Protein AF-A0A1G9EV35-F1 (afdb_monomer)

Mean predicted aligned error: 7.89 Å

Sequence (125 aa):
MIITDQQGRAIAYLLHEIRPDWPVASLVSLIDKHRDVPSLGALTIAAATKAMERTCQTPAPIFHPGPHWPEAARAQLPRPEPCEDHIGQDAHNCRSCWADVKAGIRPQTHIGKHHEAVSEDAASR

Structure (mmCIF, N/CA/C/O backbone):
data_AF-A0A1G9EV35-F1
#
_entry.id   AF-A0A1G9EV35-F1
#
loop_
_atom_site.group_PDB
_atom_site.id
_atom_site.type_symbol
_atom_site.label_atom_id
_atom_site.label_alt_id
_atom_site.label_comp_id
_atom_site.label_asym_id
_atom_site.label_entity_id
_atom_site.label_seq_id
_atom_site.pdbx_PDB_ins_code
_atom_site.Cartn_x
_atom_site.Cartn_y
_atom_site.Cartn_z
_atom_site.occupancy
_atom_site.B_iso_or_equiv
_atom_site.auth_seq_id
_atom_site.auth_comp_id
_atom_site.auth_asym_id
_atom_site.auth_atom_id
_atom_site.pdbx_PDB_model_num
ATOM 1 N N . MET A 1 1 ? 0.562 -7.288 13.906 1.00 89.62 1 MET A N 1
ATOM 2 C CA . MET A 1 1 ? -0.776 -7.365 14.550 1.00 89.62 1 MET A CA 1
ATOM 3 C C . MET A 1 1 ? -1.814 -7.466 13.456 1.00 89.62 1 MET A C 1
ATOM 5 O O . MET A 1 1 ? -1.639 -6.824 12.430 1.00 89.62 1 MET A O 1
ATOM 9 N N . ILE A 1 2 ? -2.894 -8.213 13.675 1.00 93.81 2 ILE A N 1
ATOM 10 C CA . ILE A 1 2 ? -3.955 -8.346 12.672 1.00 93.81 2 ILE A CA 1
ATOM 11 C C . ILE A 1 2 ? -5.022 -7.277 12.917 1.00 93.81 2 ILE A C 1
ATOM 13 O O . ILE A 1 2 ? -5.620 -7.242 13.993 1.00 93.81 2 ILE A O 1
ATOM 17 N N . ILE A 1 3 ? -5.248 -6.396 11.942 1.00 95.69 3 ILE A N 1
ATOM 18 C CA . ILE A 1 3 ? -6.359 -5.432 11.994 1.00 95.69 3 ILE A CA 1
ATOM 19 C C . ILE A 1 3 ? -7.694 -6.099 11.643 1.00 95.69 3 ILE A C 1
ATOM 21 O O . ILE A 1 3 ? -7.747 -7.071 10.887 1.00 95.69 3 ILE A O 1
ATOM 25 N N . THR A 1 4 ? -8.787 -5.567 12.188 1.00 97.75 4 THR A N 1
ATOM 26 C CA . THR A 1 4 ? -10.138 -6.085 11.936 1.00 97.75 4 THR A CA 1
ATOM 27 C C . THR A 1 4 ? -10.692 -5.609 10.593 1.00 97.75 4 THR A C 1
ATOM 29 O O . THR A 1 4 ? -10.287 -4.571 10.067 1.00 97.75 4 THR A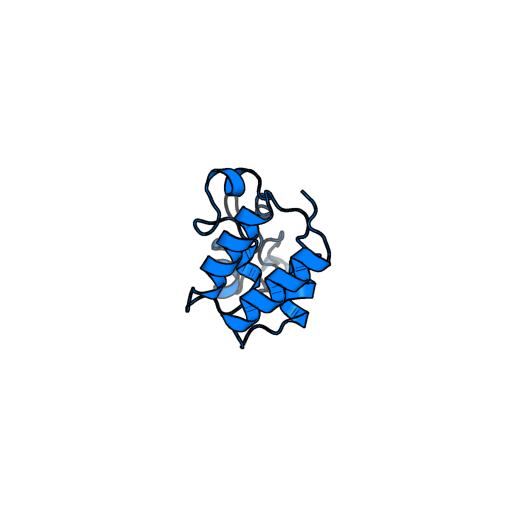 O 1
ATOM 32 N N . ASP A 1 5 ? -11.696 -6.312 10.067 1.00 97.12 5 ASP A N 1
ATOM 33 C CA . ASP A 1 5 ? -12.387 -5.919 8.830 1.00 97.12 5 ASP A CA 1
ATOM 34 C C . ASP A 1 5 ? -12.996 -4.512 8.928 1.00 97.12 5 ASP A C 1
ATOM 36 O O . ASP A 1 5 ? -12.968 -3.739 7.969 1.00 97.12 5 ASP A O 1
ATOM 40 N N . GLN A 1 6 ? -13.524 -4.152 10.103 1.00 97.75 6 GLN A N 1
ATOM 41 C CA . GLN A 1 6 ? -14.069 -2.819 10.354 1.00 97.75 6 GLN A CA 1
ATOM 42 C C . GLN A 1 6 ? -12.975 -1.748 10.288 1.00 97.75 6 GLN A C 1
ATOM 44 O O . GLN A 1 6 ? -13.182 -0.707 9.665 1.00 97.75 6 GLN A O 1
ATOM 49 N N . GLN A 1 7 ? -11.808 -2.006 10.887 1.00 98.00 7 GLN A N 1
ATOM 50 C CA . GLN A 1 7 ? -10.660 -1.098 10.826 1.00 98.00 7 GLN A CA 1
ATOM 51 C C . GLN A 1 7 ? -10.154 -0.941 9.388 1.00 98.00 7 GLN A C 1
ATOM 53 O O . GLN A 1 7 ? -9.940 0.183 8.935 1.00 98.00 7 GLN A O 1
ATOM 58 N N . GLY A 1 8 ? -10.032 -2.045 8.645 1.00 97.44 8 GLY A N 1
ATOM 59 C CA . GLY A 1 8 ? -9.608 -2.014 7.246 1.00 97.44 8 GLY A CA 1
ATOM 60 C C . GLY A 1 8 ? -10.570 -1.230 6.351 1.00 97.44 8 GLY A C 1
ATOM 61 O O . GLY A 1 8 ? -10.138 -0.389 5.565 1.00 97.44 8 GLY A O 1
ATOM 62 N N . ARG A 1 9 ? -11.885 -1.424 6.521 1.00 98.19 9 ARG A N 1
ATOM 63 C CA . ARG A 1 9 ? -12.910 -0.642 5.808 1.00 98.19 9 ARG A CA 1
ATOM 64 C C . ARG A 1 9 ? -12.861 0.838 6.171 1.00 98.19 9 ARG A C 1
ATOM 66 O O . ARG A 1 9 ? -12.929 1.667 5.271 1.00 98.19 9 ARG A O 1
ATOM 73 N N . ALA A 1 10 ? -12.718 1.175 7.453 1.00 98.31 10 ALA A N 1
ATOM 74 C CA . ALA A 1 10 ? -12.627 2.567 7.893 1.00 98.31 10 ALA A CA 1
ATOM 75 C C . ALA A 1 10 ? -11.435 3.292 7.246 1.00 98.31 10 ALA A C 1
ATOM 77 O O . ALA A 1 10 ? -11.593 4.403 6.742 1.00 98.31 10 ALA A O 1
ATOM 78 N N . ILE A 1 11 ? -10.272 2.636 7.184 1.00 98.06 11 ILE A N 1
ATOM 79 C CA . ILE A 1 11 ? -9.099 3.165 6.479 1.00 98.06 11 ILE A CA 1
ATOM 80 C C . ILE A 1 11 ? -9.388 3.303 4.981 1.00 98.06 11 ILE A C 1
ATOM 82 O O . ILE A 1 11 ? -9.106 4.351 4.412 1.00 98.06 11 ILE A O 1
ATOM 86 N N . ALA A 1 12 ? -9.980 2.295 4.337 1.00 98.31 12 ALA A N 1
ATOM 87 C CA . ALA A 1 12 ? -10.294 2.355 2.909 1.00 98.31 12 ALA A CA 1
ATOM 88 C C . ALA A 1 12 ? -11.191 3.551 2.547 1.00 98.31 12 ALA A C 1
ATOM 90 O O . ALA A 1 12 ? -10.908 4.248 1.576 1.00 98.31 12 ALA A O 1
ATOM 91 N N . TYR A 1 13 ? -12.234 3.820 3.338 1.00 98.50 13 TYR A N 1
ATOM 92 C CA . TYR A 1 13 ? -13.091 4.989 3.127 1.00 98.50 13 TYR A CA 1
ATOM 93 C C . TYR A 1 13 ? -12.330 6.299 3.332 1.00 98.50 13 TYR A C 1
ATOM 95 O O . TYR A 1 13 ? -12.406 7.177 2.480 1.00 98.50 13 TYR A O 1
ATOM 103 N N . LEU A 1 14 ? -11.533 6.412 4.400 1.00 98.19 14 LEU A N 1
ATOM 104 C CA . LEU A 1 14 ? -10.715 7.603 4.641 1.00 98.19 14 LEU A CA 1
ATOM 105 C C . LEU A 1 14 ? -9.758 7.890 3.473 1.00 98.19 14 LEU A C 1
ATOM 107 O O . LEU A 1 14 ? -9.618 9.031 3.048 1.00 98.19 14 LEU A O 1
ATOM 111 N N . LEU A 1 15 ? -9.096 6.858 2.948 1.00 98.19 15 LEU A N 1
ATOM 112 C CA . LEU A 1 15 ? -8.165 7.008 1.831 1.00 98.19 15 LEU A CA 1
ATOM 113 C C . LEU A 1 15 ? -8.878 7.383 0.532 1.00 98.19 15 LEU A C 1
ATOM 115 O O . LEU A 1 15 ? -8.316 8.149 -0.243 1.00 98.19 15 LEU A O 1
ATOM 119 N N . HIS A 1 16 ? -10.094 6.882 0.306 1.00 98.12 16 HIS A N 1
ATOM 120 C CA . HIS A 1 16 ? -10.904 7.260 -0.851 1.00 98.12 16 HIS A CA 1
ATOM 121 C C . HIS A 1 16 ? -11.289 8.744 -0.828 1.00 98.12 16 HIS A C 1
ATOM 123 O O . HIS A 1 16 ? -11.242 9.395 -1.865 1.00 98.12 16 HIS A O 1
ATOM 129 N N . GLU A 1 17 ? -11.569 9.314 0.347 1.00 98.19 17 GLU A N 1
ATOM 130 C CA . GLU A 1 17 ? -11.812 10.760 0.469 1.00 98.19 17 GLU A CA 1
ATOM 131 C C . GLU A 1 17 ? -10.573 11.592 0.093 1.00 98.19 17 GLU A C 1
ATOM 133 O O . GLU A 1 17 ? -10.691 12.673 -0.480 1.00 98.19 17 GLU A O 1
ATOM 138 N N . ILE A 1 18 ? -9.366 11.082 0.367 1.00 97.44 18 ILE A N 1
ATOM 139 C CA . ILE A 1 18 ? -8.106 11.729 -0.041 1.00 97.44 18 ILE A CA 1
ATOM 140 C C . ILE A 1 18 ? -7.826 11.487 -1.536 1.00 97.44 18 ILE A C 1
ATOM 142 O O . ILE A 1 18 ? -7.287 12.358 -2.222 1.00 97.44 18 ILE A O 1
ATOM 146 N N . ARG A 1 19 ? -8.175 10.299 -2.043 1.00 96.81 19 ARG A N 1
ATOM 147 C CA . ARG A 1 19 ? -7.935 9.825 -3.413 1.00 96.81 19 ARG A CA 1
ATOM 148 C C . ARG A 1 19 ? -9.191 9.192 -4.009 1.00 96.81 19 ARG A C 1
ATOM 150 O O . ARG A 1 19 ? -9.310 7.963 -4.026 1.00 96.81 19 ARG A O 1
ATOM 157 N N . PRO A 1 20 ? -10.107 10.010 -4.558 1.00 96.31 20 PRO A N 1
ATOM 158 C CA . PRO A 1 20 ? -11.343 9.504 -5.154 1.00 96.31 20 PRO A CA 1
ATOM 159 C C . PRO A 1 20 ? -11.108 8.571 -6.351 1.00 96.31 20 PRO A C 1
ATOM 161 O O . PRO A 1 20 ? -11.957 7.750 -6.688 1.00 96.31 20 PRO A O 1
ATOM 164 N N . ASP A 1 21 ? -9.936 8.657 -6.984 1.00 96.44 21 ASP A N 1
ATOM 165 C CA . ASP A 1 21 ? -9.495 7.758 -8.050 1.00 96.44 21 ASP A CA 1
ATOM 166 C C . ASP A 1 21 ? -9.102 6.355 -7.555 1.00 96.44 21 ASP A C 1
ATOM 168 O O . ASP A 1 21 ? -8.945 5.448 -8.370 1.00 96.44 21 ASP A O 1
ATOM 172 N N . TRP A 1 22 ? -8.961 6.142 -6.243 1.00 97.12 22 TRP A N 1
ATOM 173 C CA . TRP A 1 22 ? -8.731 4.831 -5.636 1.00 97.12 22 TRP A CA 1
ATOM 174 C C . TRP A 1 22 ? -10.058 4.249 -5.137 1.00 97.12 22 TRP A C 1
ATOM 176 O O . TRP A 1 22 ? -10.551 4.668 -4.088 1.00 97.12 22 TRP A O 1
ATOM 186 N N . PRO A 1 23 ? -10.666 3.269 -5.836 1.00 97.38 23 PRO A N 1
ATOM 187 C CA . PRO A 1 23 ? -11.967 2.744 -5.440 1.00 97.38 23 PRO A CA 1
ATOM 188 C C . PRO A 1 23 ? -11.898 2.037 -4.085 1.00 97.38 23 PRO A C 1
ATOM 190 O O . PRO A 1 23 ? -10.990 1.237 -3.840 1.00 97.38 23 PRO A O 1
ATOM 193 N N . VAL A 1 24 ? -12.909 2.253 -3.239 1.00 98.06 24 VAL A N 1
ATOM 194 C CA . VAL A 1 24 ? -12.997 1.636 -1.902 1.00 98.06 24 VAL A CA 1
ATOM 195 C C . VAL A 1 24 ? -12.856 0.114 -1.967 1.00 98.06 24 VAL A C 1
ATOM 197 O O . VAL A 1 24 ? -12.142 -0.466 -1.157 1.00 98.06 24 VAL A O 1
ATOM 200 N N . ALA A 1 25 ? -13.476 -0.548 -2.949 1.00 97.00 25 ALA A N 1
ATOM 201 C CA . ALA A 1 25 ? -13.374 -2.000 -3.106 1.00 97.00 25 ALA A CA 1
ATOM 202 C C . ALA A 1 25 ? -11.923 -2.470 -3.329 1.00 97.00 25 ALA A C 1
ATOM 204 O O . ALA A 1 25 ? -11.490 -3.450 -2.720 1.00 97.00 25 ALA A O 1
ATOM 205 N N . SER A 1 26 ? -11.155 -1.742 -4.145 1.00 95.62 26 SER A N 1
ATOM 206 C CA . SER A 1 26 ? -9.737 -2.024 -4.393 1.00 95.62 26 SER A CA 1
ATOM 207 C C . SER A 1 26 ? -8.893 -1.794 -3.140 1.00 95.62 26 SER A C 1
ATOM 209 O O . SER A 1 26 ? -8.020 -2.603 -2.835 1.00 95.62 26 SER A O 1
ATOM 211 N N . LEU A 1 27 ? -9.180 -0.729 -2.386 1.00 98.12 27 LEU A N 1
ATOM 212 C CA . LEU A 1 27 ? -8.509 -0.428 -1.120 1.00 98.12 27 LEU A CA 1
ATOM 213 C C . LEU A 1 27 ? -8.793 -1.493 -0.059 1.00 98.12 27 LEU A C 1
ATOM 215 O O . LEU A 1 27 ? -7.859 -1.980 0.569 1.00 98.12 27 LEU A O 1
ATOM 219 N N . VAL A 1 28 ? -10.053 -1.904 0.101 1.00 98.06 28 VAL A N 1
ATOM 220 C CA . VAL A 1 28 ? -10.434 -2.988 1.014 1.00 98.06 28 VAL A CA 1
ATOM 221 C C . VAL A 1 28 ? -9.721 -4.276 0.624 1.00 98.06 28 VAL A C 1
ATOM 223 O O . VAL A 1 28 ? -9.083 -4.876 1.478 1.00 98.06 28 VAL A O 1
ATOM 226 N N . SER A 1 29 ? -9.762 -4.670 -0.654 1.00 97.19 29 SER A N 1
ATOM 227 C CA . SER A 1 29 ? -9.077 -5.877 -1.137 1.00 97.19 29 SER A CA 1
ATOM 228 C C . SER A 1 29 ? -7.570 -5.841 -0.868 1.00 97.19 29 SER A C 1
ATOM 230 O O . SER A 1 29 ? -6.986 -6.847 -0.473 1.00 97.19 29 SER A O 1
ATOM 232 N N . LEU A 1 30 ? -6.932 -4.684 -1.061 1.00 96.69 30 LEU A N 1
ATOM 233 C CA . LEU A 1 30 ? -5.507 -4.514 -0.799 1.00 96.69 30 LEU A CA 1
ATOM 234 C C . LEU A 1 30 ? -5.196 -4.598 0.701 1.00 96.69 30 LEU A C 1
ATOM 236 O O . LEU A 1 30 ? -4.305 -5.344 1.091 1.00 96.69 30 LEU A O 1
ATOM 240 N N . ILE A 1 31 ? -5.941 -3.881 1.543 1.00 96.62 31 ILE A N 1
ATOM 241 C CA . ILE A 1 31 ? -5.765 -3.919 3.001 1.00 96.62 31 ILE A CA 1
ATOM 242 C C . ILE A 1 31 ? -6.002 -5.337 3.535 1.00 96.62 31 ILE A C 1
ATOM 244 O O . ILE A 1 31 ? -5.277 -5.786 4.418 1.00 96.62 31 ILE A O 1
ATOM 248 N N . ASP A 1 32 ? -6.955 -6.070 2.959 1.00 95.62 32 ASP A N 1
ATOM 249 C CA . ASP A 1 32 ? -7.260 -7.447 3.342 1.00 95.62 32 ASP A CA 1
ATOM 250 C C . ASP A 1 32 ? -6.071 -8.401 3.149 1.00 95.62 32 ASP A C 1
ATOM 252 O O . ASP A 1 32 ? -5.817 -9.265 3.990 1.00 95.62 32 ASP A O 1
ATOM 256 N N . LYS A 1 33 ? -5.300 -8.194 2.073 1.00 94.56 33 LYS A N 1
ATOM 257 C CA . LYS A 1 33 ? -4.064 -8.940 1.774 1.00 94.56 33 LYS A CA 1
ATOM 258 C C . LYS A 1 33 ? -2.903 -8.580 2.701 1.00 94.56 33 LYS A C 1
ATOM 260 O O . LYS A 1 33 ? -1.951 -9.346 2.806 1.00 94.56 33 LYS A O 1
ATOM 265 N N . HIS A 1 34 ? -2.981 -7.434 3.372 1.00 94.12 34 HIS A N 1
ATOM 266 C CA . HIS A 1 34 ? -1.929 -6.893 4.227 1.00 94.12 34 HIS A CA 1
ATOM 267 C C . HIS A 1 34 ? -2.456 -6.580 5.631 1.00 94.12 34 HIS A C 1
ATOM 269 O O . HIS A 1 34 ? -2.121 -5.552 6.217 1.00 94.12 34 HIS A O 1
ATOM 275 N N . ARG A 1 35 ? -3.305 -7.461 6.180 1.00 93.12 35 ARG A N 1
ATOM 276 C CA . ARG A 1 35 ? -3.880 -7.277 7.522 1.00 93.12 35 ARG A CA 1
ATOM 277 C C . ARG A 1 35 ? -2.858 -7.376 8.645 1.00 93.12 35 ARG A C 1
ATOM 279 O O . ARG A 1 35 ? -3.111 -6.826 9.716 1.00 93.12 35 ARG A O 1
ATOM 286 N N . ASP A 1 36 ? -1.741 -8.065 8.421 1.00 93.31 36 ASP A N 1
ATOM 287 C CA . ASP A 1 36 ? -0.638 -8.079 9.376 1.00 93.31 36 ASP A CA 1
ATOM 288 C C . ASP A 1 36 ? 0.227 -6.832 9.207 1.00 93.31 36 ASP A C 1
ATOM 290 O O . ASP A 1 36 ? 0.995 -6.697 8.254 1.00 93.31 36 ASP A O 1
ATOM 294 N N . VAL A 1 37 ? 0.063 -5.897 10.138 1.00 92.56 37 VAL A N 1
ATOM 295 C CA . VAL A 1 37 ? 0.776 -4.618 10.150 1.00 92.56 37 VAL A CA 1
ATOM 296 C C . VAL A 1 37 ? 1.442 -4.373 11.501 1.00 92.56 37 VAL A C 1
ATOM 298 O O . VAL A 1 37 ? 0.990 -4.915 12.514 1.00 92.56 37 VAL A O 1
ATOM 301 N N . PRO A 1 38 ? 2.478 -3.516 11.570 1.00 92.50 38 PRO A N 1
ATOM 302 C CA . PRO A 1 38 ? 3.136 -3.184 12.835 1.00 92.50 38 PRO A CA 1
ATOM 303 C C . PRO A 1 38 ? 2.170 -2.583 13.866 1.00 92.50 38 PRO A C 1
ATOM 305 O O . PRO A 1 38 ? 2.137 -2.996 15.023 1.00 92.50 38 PRO A O 1
ATOM 308 N N . SER A 1 39 ? 1.341 -1.624 13.441 1.00 95.00 39 SER A N 1
ATOM 309 C CA . SER A 1 39 ? 0.253 -1.070 14.247 1.00 95.00 39 SER A CA 1
ATOM 310 C C . SER A 1 39 ? -0.800 -0.389 13.373 1.00 95.00 39 SER A C 1
ATOM 312 O O . SER A 1 39 ? -0.499 0.054 12.262 1.00 95.00 39 SER A O 1
ATOM 314 N N . LEU A 1 40 ? -2.025 -0.249 13.894 1.00 95.94 40 LEU A N 1
ATOM 315 C CA . LEU A 1 40 ? -3.090 0.495 13.214 1.00 95.94 40 LEU A CA 1
ATOM 316 C C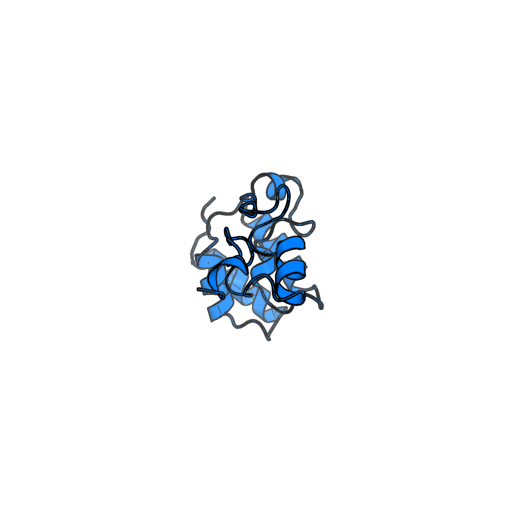 . LEU A 1 40 ? -2.673 1.949 12.939 1.00 95.94 40 LEU A C 1
ATOM 318 O O . LEU A 1 40 ? -2.845 2.441 11.830 1.00 95.94 40 LEU A O 1
ATOM 322 N N . GLY A 1 41 ? -2.075 2.622 13.929 1.00 96.62 41 GLY A N 1
ATOM 323 C CA . GLY A 1 41 ? -1.619 4.006 13.783 1.00 96.62 41 GLY A CA 1
ATOM 324 C C . GLY A 1 41 ? -0.527 4.164 12.723 1.00 96.62 41 GLY A C 1
ATOM 325 O O . GLY A 1 41 ? -0.590 5.086 11.914 1.00 96.62 41 GLY A O 1
ATOM 326 N N . ALA A 1 42 ? 0.440 3.241 12.678 1.00 96.50 42 ALA A N 1
ATOM 327 C CA . ALA A 1 42 ? 1.497 3.269 11.671 1.00 96.50 42 ALA A CA 1
ATOM 328 C C . ALA A 1 42 ? 0.950 3.055 10.255 1.00 96.50 42 ALA A C 1
ATOM 330 O O . ALA A 1 42 ? 1.354 3.778 9.346 1.00 96.50 42 ALA A O 1
ATOM 331 N N . LEU A 1 43 ? 0.003 2.123 10.083 1.00 97.00 43 LEU A N 1
ATOM 332 C CA . LEU A 1 43 ? -0.683 1.918 8.807 1.00 97.00 43 LEU A CA 1
ATOM 333 C C . LEU A 1 43 ? -1.431 3.183 8.373 1.00 97.00 43 LEU A C 1
ATOM 335 O O . LEU A 1 43 ? -1.285 3.603 7.229 1.00 97.00 43 LEU A O 1
ATOM 339 N N . THR A 1 44 ? -2.193 3.814 9.270 1.00 97.75 44 THR A N 1
ATOM 340 C CA . THR A 1 44 ? -2.942 5.039 8.949 1.00 97.75 44 THR A CA 1
ATOM 341 C C . THR A 1 44 ? -2.014 6.169 8.507 1.00 97.75 44 THR A C 1
ATOM 343 O O . THR A 1 44 ? -2.299 6.821 7.505 1.00 97.75 44 THR A O 1
ATOM 346 N N . ILE A 1 45 ? -0.888 6.373 9.203 1.00 97.62 45 ILE A N 1
ATOM 347 C CA . ILE A 1 45 ? 0.125 7.371 8.823 1.00 97.62 45 ILE A CA 1
ATOM 348 C C . ILE A 1 45 ? 0.675 7.056 7.430 1.00 97.62 45 ILE A C 1
ATOM 350 O O . ILE A 1 45 ? 0.569 7.885 6.530 1.00 97.62 45 ILE A O 1
ATOM 354 N N . ALA A 1 46 ? 1.198 5.843 7.233 1.00 97.31 46 ALA A N 1
ATOM 355 C CA . ALA A 1 46 ? 1.815 5.434 5.975 1.00 97.31 46 ALA A CA 1
ATOM 356 C C . ALA A 1 46 ? 0.845 5.543 4.790 1.00 97.31 46 ALA A C 1
ATOM 358 O O . ALA A 1 46 ? 1.208 6.047 3.723 1.00 97.31 46 ALA A O 1
ATOM 359 N N . ALA A 1 47 ? -0.400 5.112 4.991 1.00 97.50 47 ALA A N 1
ATOM 360 C CA . ALA A 1 47 ? -1.433 5.138 3.973 1.00 97.50 47 ALA A CA 1
ATOM 361 C C . ALA A 1 47 ? -1.866 6.565 3.619 1.00 97.50 47 ALA A C 1
ATOM 363 O O . ALA A 1 47 ? -1.919 6.904 2.437 1.00 97.50 47 ALA A O 1
ATOM 364 N N . ALA A 1 48 ? -2.104 7.423 4.617 1.00 98.00 48 ALA A N 1
ATOM 365 C CA . ALA A 1 48 ? -2.457 8.821 4.387 1.00 98.00 48 ALA A CA 1
ATOM 366 C C . ALA A 1 48 ? -1.314 9.587 3.704 1.00 98.00 48 ALA A C 1
ATOM 368 O O . ALA A 1 48 ? -1.552 10.314 2.739 1.00 98.00 48 ALA A O 1
ATOM 369 N N . THR A 1 49 ? -0.064 9.378 4.135 1.00 97.75 49 THR A N 1
ATOM 370 C CA . THR A 1 49 ? 1.117 9.969 3.488 1.00 97.75 49 THR A CA 1
ATOM 371 C C . THR A 1 49 ? 1.189 9.590 2.010 1.00 97.75 49 THR A C 1
ATOM 373 O O . THR A 1 49 ? 1.391 10.464 1.170 1.00 97.75 49 THR A O 1
ATOM 376 N N . LYS A 1 50 ? 0.970 8.313 1.670 1.00 96.88 50 LYS A N 1
ATOM 377 C CA . LYS A 1 50 ? 0.974 7.852 0.274 1.00 96.88 50 LYS A CA 1
ATOM 378 C C . LYS A 1 50 ? -0.224 8.331 -0.534 1.00 96.88 50 LYS A C 1
ATOM 380 O O . LYS A 1 50 ? -0.066 8.602 -1.720 1.00 96.88 50 LYS A O 1
ATOM 385 N N . ALA A 1 51 ? -1.393 8.464 0.082 1.00 97.25 51 ALA A N 1
ATOM 386 C CA . ALA A 1 51 ? -2.570 9.012 -0.582 1.00 97.25 51 ALA A CA 1
ATOM 387 C C . ALA A 1 51 ? -2.372 10.490 -0.964 1.00 97.25 51 ALA A C 1
ATOM 389 O O . ALA A 1 51 ? -2.737 10.887 -2.067 1.00 97.25 51 ALA A O 1
ATOM 390 N N . MET A 1 52 ? -1.727 11.285 -0.101 1.00 97.06 52 MET A N 1
ATOM 391 C CA . MET A 1 52 ? -1.410 12.696 -0.372 1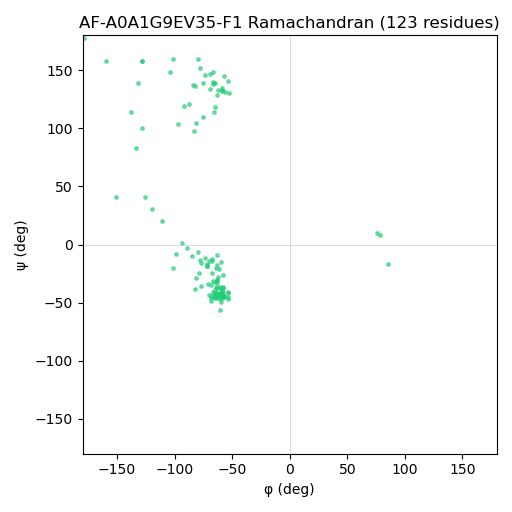.00 97.06 52 MET A CA 1
ATOM 392 C C . MET A 1 52 ? -0.296 12.896 -1.417 1.00 97.06 52 MET A C 1
ATOM 394 O O . MET A 1 52 ? -0.134 13.994 -1.957 1.00 97.06 52 MET A O 1
ATOM 398 N N . GLU A 1 53 ? 0.487 11.860 -1.718 1.00 96.00 53 GLU A N 1
ATOM 399 C CA . GLU A 1 53 ? 1.580 11.925 -2.685 1.00 96.00 53 GLU A CA 1
ATOM 400 C C . GLU A 1 53 ? 1.040 11.924 -4.129 1.00 96.00 53 GLU A C 1
ATOM 402 O O . GLU A 1 53 ? 0.575 10.905 -4.639 1.00 96.00 53 GLU A O 1
ATOM 407 N N . ARG A 1 54 ? 1.155 13.060 -4.833 1.00 91.75 54 ARG A N 1
ATOM 408 C CA . ARG A 1 54 ? 0.631 13.218 -6.209 1.00 91.75 54 ARG A CA 1
ATOM 409 C C . ARG A 1 54 ? 1.265 12.276 -7.236 1.00 91.75 54 ARG A C 1
ATOM 411 O O . ARG A 1 54 ? 0.634 11.944 -8.233 1.00 91.75 54 ARG A O 1
ATOM 418 N N . THR A 1 55 ? 2.509 11.863 -7.010 1.00 92.81 55 THR A N 1
ATOM 419 C CA . THR A 1 55 ? 3.236 10.914 -7.867 1.00 92.81 55 THR A CA 1
ATOM 420 C C . THR A 1 55 ? 2.801 9.465 -7.652 1.00 92.81 55 THR A C 1
ATOM 422 O O . THR A 1 55 ? 3.071 8.613 -8.496 1.00 92.81 55 THR A O 1
ATOM 425 N N . CYS A 1 56 ? 2.103 9.167 -6.554 1.00 92.88 56 CYS A N 1
ATOM 426 C CA . CYS A 1 56 ? 1.625 7.831 -6.236 1.00 92.88 56 CYS A CA 1
ATOM 427 C C . CYS A 1 56 ? 0.308 7.56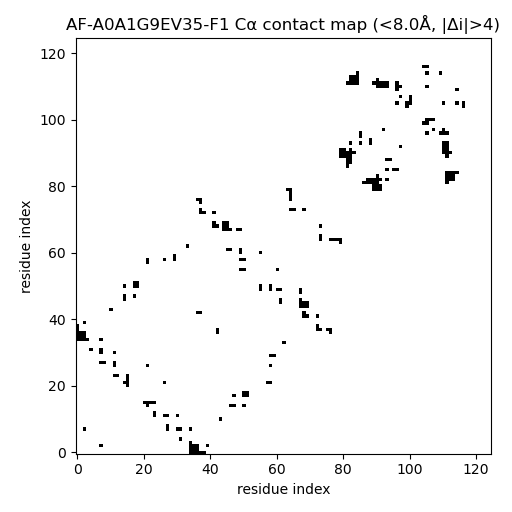0 -6.976 1.00 92.88 56 CYS A C 1
ATOM 429 O O . CYS A 1 56 ? -0.764 7.976 -6.544 1.00 92.88 56 CYS A O 1
ATOM 431 N N . GLN A 1 57 ? 0.361 6.881 -8.121 1.00 91.81 57 GLN A N 1
ATOM 432 C CA . GLN A 1 57 ? -0.842 6.643 -8.930 1.00 91.81 57 GLN A CA 1
ATOM 433 C C . GLN A 1 57 ? -1.724 5.511 -8.395 1.00 91.81 57 GLN A C 1
ATOM 435 O O . GLN A 1 57 ? -2.927 5.510 -8.633 1.00 91.81 57 GLN A O 1
ATOM 440 N N . THR A 1 58 ? -1.158 4.567 -7.644 1.00 93.69 58 THR A N 1
ATOM 441 C CA . THR A 1 58 ? -1.865 3.377 -7.153 1.00 93.69 58 THR A CA 1
ATOM 442 C C . THR A 1 58 ? -1.681 3.223 -5.643 1.00 93.69 58 THR A C 1
ATOM 444 O O . THR A 1 58 ? -0.705 3.734 -5.103 1.00 93.69 58 THR A O 1
ATOM 447 N N . PRO A 1 59 ? -2.572 2.506 -4.938 1.00 95.50 59 PRO A N 1
ATOM 448 C CA . PRO A 1 59 ? -2.456 2.324 -3.490 1.00 95.50 59 PRO A CA 1
ATOM 449 C C . PRO A 1 59 ? -1.414 1.274 -3.067 1.00 95.50 59 PRO A C 1
ATOM 451 O O . PRO A 1 59 ? -1.040 1.221 -1.899 1.00 95.50 59 PRO A O 1
ATOM 454 N N . ALA A 1 60 ? -0.916 0.436 -3.984 1.00 93.44 60 ALA A N 1
ATOM 455 C CA . ALA A 1 60 ? 0.032 -0.640 -3.665 1.00 93.44 60 ALA A CA 1
ATOM 456 C C . ALA A 1 60 ? 1.298 -0.181 -2.895 1.00 93.44 60 ALA A C 1
ATOM 458 O O . ALA A 1 60 ? 1.658 -0.840 -1.916 1.00 93.44 60 ALA A O 1
ATOM 459 N N . PRO A 1 61 ? 1.932 0.968 -3.220 1.00 92.75 61 PRO A N 1
ATOM 460 C CA . PRO A 1 61 ? 3.128 1.444 -2.524 1.00 92.75 61 PRO A CA 1
ATOM 461 C C . PRO A 1 61 ? 2.943 1.777 -1.037 1.00 92.75 61 PRO A C 1
ATOM 463 O O . PRO A 1 61 ? 3.942 2.009 -0.357 1.00 92.75 61 PRO A O 1
ATOM 466 N N . ILE A 1 62 ? 1.710 1.799 -0.510 1.00 94.75 62 ILE A N 1
ATOM 467 C CA . ILE A 1 62 ? 1.449 1.919 0.935 1.00 94.75 62 ILE A CA 1
ATOM 468 C C . ILE A 1 62 ? 2.22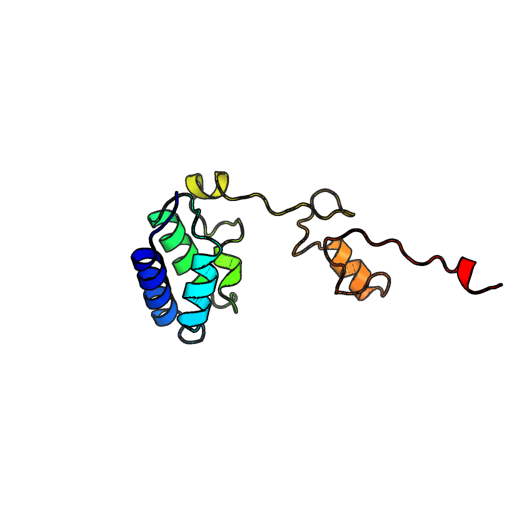2 0.845 1.703 1.00 94.75 62 ILE A C 1
ATOM 470 O O . ILE A 1 62 ? 2.892 1.159 2.684 1.00 94.75 62 ILE A O 1
ATOM 474 N N . PHE A 1 63 ? 2.197 -0.396 1.220 1.00 92.56 63 PHE A N 1
ATOM 475 C CA . PHE A 1 63 ? 2.765 -1.552 1.917 1.00 92.56 63 PHE A CA 1
ATOM 476 C C . PHE A 1 63 ? 4.239 -1.805 1.594 1.00 92.56 63 PHE A C 1
ATOM 478 O O . PHE A 1 63 ? 4.855 -2.691 2.180 1.00 92.56 63 PHE A O 1
ATOM 485 N N . HIS A 1 64 ? 4.830 -1.017 0.695 1.00 89.38 64 HIS A N 1
ATOM 486 C CA . HIS A 1 64 ? 6.261 -1.096 0.435 1.00 89.38 64 HIS A CA 1
ATOM 487 C C . HIS A 1 64 ? 7.025 -0.423 1.585 1.00 89.38 64 HIS A C 1
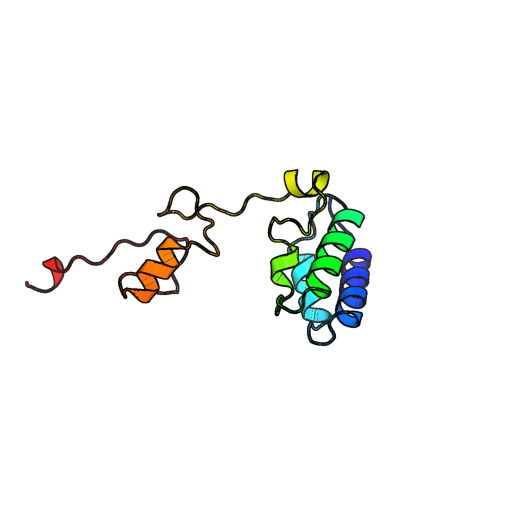ATOM 489 O O . HIS A 1 64 ? 6.612 0.652 2.040 1.00 89.38 64 HIS A O 1
ATOM 495 N N . PRO A 1 65 ? 8.148 -0.993 2.055 1.00 87.56 65 PRO A N 1
ATOM 496 C CA . PRO A 1 65 ? 8.995 -0.317 3.029 1.00 87.56 65 PRO A CA 1
ATOM 497 C C . PRO A 1 65 ? 9.491 1.024 2.482 1.00 87.56 65 PRO A C 1
ATOM 499 O O . PRO A 1 65 ? 9.932 1.123 1.338 1.00 87.56 65 PRO A O 1
ATOM 502 N N . GLY A 1 66 ? 9.430 2.079 3.293 1.00 89.81 66 GLY A N 1
ATOM 503 C CA . GLY A 1 66 ? 9.855 3.402 2.844 1.00 89.81 66 GLY A CA 1
ATOM 504 C C . GLY A 1 66 ? 9.737 4.491 3.907 1.00 89.81 66 GLY A C 1
ATOM 505 O O . GLY A 1 66 ? 9.290 4.219 5.020 1.00 89.81 66 GLY A O 1
ATOM 506 N N . PRO A 1 67 ? 10.157 5.729 3.593 1.00 92.50 67 PRO A N 1
ATOM 507 C CA . PRO A 1 67 ? 10.130 6.860 4.527 1.00 92.50 67 PRO A CA 1
ATOM 508 C C . PRO A 1 67 ? 8.729 7.276 4.993 1.00 92.50 67 PRO A C 1
ATOM 510 O O . PRO A 1 67 ? 8.612 7.979 5.988 1.00 92.50 67 PRO A O 1
ATOM 513 N N . HIS A 1 68 ? 7.675 6.857 4.286 1.00 95.06 68 HIS A N 1
ATOM 514 C CA . HIS A 1 68 ? 6.286 7.106 4.683 1.00 95.06 68 HIS A CA 1
ATOM 515 C C . HIS A 1 68 ? 5.856 6.279 5.898 1.00 95.06 68 HIS A C 1
ATOM 517 O O . HIS A 1 68 ? 4.887 6.635 6.562 1.00 95.06 68 HIS A O 1
ATOM 523 N N . TRP A 1 69 ? 6.576 5.204 6.221 1.00 95.81 69 TRP A N 1
ATOM 524 C CA . TRP A 1 69 ? 6.368 4.470 7.462 1.00 95.81 69 TRP A CA 1
ATOM 525 C C . TRP A 1 69 ? 7.138 5.113 8.619 1.00 95.81 69 TRP A C 1
ATOM 527 O O . TRP A 1 69 ? 8.321 5.427 8.454 1.00 95.81 69 TRP A O 1
ATOM 537 N N . PRO A 1 70 ? 6.530 5.229 9.817 1.00 95.00 70 PRO A N 1
ATOM 538 C CA . PRO A 1 70 ? 7.263 5.588 11.026 1.00 95.00 70 PRO A CA 1
ATOM 539 C C . PRO A 1 70 ? 8.460 4.657 11.243 1.00 95.00 70 PRO A C 1
ATOM 541 O O . PRO A 1 70 ? 8.344 3.447 11.043 1.00 95.00 70 PRO A O 1
ATOM 544 N N . GLU A 1 71 ? 9.596 5.196 11.690 1.00 91.38 71 GLU A N 1
ATOM 545 C CA . GLU A 1 71 ? 10.863 4.455 11.779 1.00 91.38 71 GLU A CA 1
ATOM 546 C C . GLU A 1 71 ? 10.740 3.141 12.568 1.00 91.38 71 GLU A C 1
ATOM 548 O O . GLU A 1 71 ? 11.129 2.081 12.072 1.00 91.38 71 GLU A O 1
ATOM 553 N N . ALA A 1 72 ? 10.103 3.190 13.742 1.00 90.12 72 ALA A N 1
ATOM 554 C CA . ALA A 1 72 ? 9.879 2.022 14.594 1.00 90.12 72 ALA A CA 1
ATOM 555 C C . ALA A 1 72 ? 8.993 0.941 13.941 1.00 90.12 72 ALA A C 1
ATOM 557 O O . ALA A 1 72 ? 9.161 -0.246 14.215 1.00 90.12 72 ALA A O 1
ATOM 558 N N . ALA A 1 73 ? 8.056 1.342 13.076 1.00 92.06 73 ALA A N 1
ATOM 559 C CA . ALA A 1 73 ? 7.173 0.428 12.355 1.00 92.06 73 ALA A CA 1
ATOM 560 C C . ALA A 1 73 ? 7.850 -0.146 11.105 1.00 92.06 73 ALA A C 1
ATOM 562 O O . ALA A 1 73 ? 7.705 -1.329 10.812 1.00 92.06 73 ALA A O 1
ATOM 563 N N . ARG A 1 74 ? 8.639 0.669 10.395 1.00 87.81 74 ARG A N 1
ATOM 564 C CA . ARG A 1 74 ? 9.357 0.266 9.180 1.00 87.81 74 ARG A CA 1
ATOM 565 C C . ARG A 1 74 ? 10.290 -0.920 9.420 1.00 87.81 74 ARG A C 1
ATOM 567 O O . ARG A 1 74 ? 10.399 -1.778 8.554 1.00 87.81 74 ARG A O 1
ATOM 574 N N . ALA A 1 75 ? 10.926 -0.986 10.590 1.00 85.06 75 ALA A N 1
ATOM 575 C CA . ALA A 1 75 ? 11.802 -2.097 10.971 1.00 85.06 75 ALA A CA 1
ATOM 576 C C . ALA A 1 75 ? 11.075 -3.451 11.103 1.00 85.06 75 ALA A C 1
ATOM 578 O O . ALA A 1 75 ? 11.723 -4.493 11.056 1.00 85.06 75 ALA A O 1
ATOM 579 N N . GLN A 1 76 ? 9.750 -3.434 11.269 1.00 86.00 76 GLN A N 1
ATOM 580 C CA . GLN A 1 76 ? 8.913 -4.623 11.452 1.00 86.00 76 GLN A CA 1
ATOM 581 C C . GLN A 1 76 ? 8.231 -5.072 10.154 1.00 86.00 76 GLN A C 1
ATOM 583 O O . GLN A 1 76 ? 7.592 -6.121 10.135 1.00 86.00 76 GLN A O 1
ATOM 588 N N . LEU A 1 77 ? 8.325 -4.282 9.079 1.00 84.56 77 LEU A N 1
ATOM 589 C CA . LEU A 1 77 ? 7.735 -4.657 7.801 1.00 84.56 77 LEU A CA 1
ATOM 590 C C . LEU A 1 77 ? 8.498 -5.832 7.181 1.00 84.56 77 LEU A C 1
ATOM 592 O O . LEU A 1 77 ? 9.727 -5.895 7.309 1.00 84.56 77 LEU A O 1
ATOM 596 N N . PRO A 1 78 ? 7.799 -6.721 6.453 1.00 80.56 78 PRO A N 1
ATOM 597 C CA . PRO A 1 78 ? 8.453 -7.732 5.643 1.00 80.56 78 PRO A CA 1
ATOM 598 C C . PRO A 1 78 ? 9.473 -7.068 4.722 1.00 80.56 78 PRO A C 1
ATOM 600 O O . PRO A 1 78 ? 9.171 -6.086 4.036 1.00 80.56 78 PRO A O 1
ATOM 603 N N . ARG A 1 79 ? 10.697 -7.599 4.715 1.00 76.31 79 ARG A N 1
ATOM 604 C CA . ARG A 1 79 ? 11.670 -7.193 3.705 1.00 76.31 79 ARG A CA 1
ATOM 605 C C . ARG A 1 79 ? 11.170 -7.688 2.348 1.00 76.31 79 ARG A C 1
ATOM 607 O O . ARG A 1 79 ? 10.670 -8.812 2.283 1.00 76.31 79 ARG A O 1
ATOM 614 N N . PRO A 1 80 ? 11.279 -6.873 1.290 1.00 77.25 80 PRO A N 1
ATOM 615 C CA . PRO A 1 80 ? 10.959 -7.329 -0.051 1.00 77.25 80 PRO A CA 1
ATOM 616 C C . PRO A 1 80 ? 11.822 -8.543 -0.392 1.00 77.25 80 PRO A C 1
ATOM 618 O O . PRO A 1 80 ? 12.979 -8.636 0.029 1.00 77.25 80 PRO A O 1
ATOM 621 N N . GLU A 1 81 ? 11.245 -9.477 -1.143 1.00 85.44 81 GLU A N 1
ATOM 622 C CA . GLU A 1 81 ? 11.996 -10.618 -1.651 1.00 85.44 81 GLU A CA 1
ATOM 623 C C . GLU A 1 81 ? 13.165 -10.109 -2.502 1.00 85.44 81 GLU A C 1
ATOM 625 O O . GLU A 1 81 ? 12.968 -9.215 -3.339 1.00 85.44 81 GLU A O 1
ATOM 630 N N . PRO A 1 82 ? 14.385 -10.624 -2.286 1.00 91.00 82 PRO A N 1
ATOM 631 C CA . PRO A 1 82 ? 15.516 -10.265 -3.120 1.00 91.00 82 PRO A CA 1
ATOM 632 C C . PRO A 1 82 ? 15.303 -10.806 -4.535 1.00 91.00 82 PRO A C 1
ATOM 634 O O . PRO A 1 82 ? 14.702 -11.858 -4.732 1.00 91.00 82 PRO A O 1
ATOM 637 N N . CYS A 1 83 ? 15.817 -10.092 -5.530 1.00 93.31 83 CYS A N 1
ATOM 638 C CA . CYS A 1 83 ? 15.886 -10.595 -6.892 1.00 93.31 83 CYS A CA 1
ATOM 639 C C . CYS A 1 83 ? 16.779 -11.841 -6.940 1.00 93.31 83 CYS A C 1
ATOM 641 O O . CYS A 1 83 ? 17.896 -11.815 -6.424 1.00 93.31 83 CYS A O 1
ATOM 643 N N . GLU A 1 84 ? 16.305 -12.895 -7.603 1.00 94.31 84 GLU A N 1
ATOM 644 C CA . GLU A 1 84 ? 17.024 -14.174 -7.695 1.00 94.31 84 GLU A CA 1
ATOM 645 C C . GLU A 1 84 ? 18.367 -14.054 -8.440 1.00 94.31 84 GLU A C 1
ATOM 647 O O . GLU A 1 84 ? 19.320 -14.745 -8.093 1.00 94.31 84 GLU A O 1
ATOM 652 N N . ASP A 1 85 ? 18.474 -13.127 -9.401 1.00 92.12 85 ASP A N 1
ATOM 653 C CA . ASP A 1 85 ? 19.674 -12.957 -10.240 1.00 92.12 85 ASP A CA 1
ATOM 654 C C . ASP A 1 85 ? 20.581 -11.792 -9.819 1.00 92.12 85 ASP A C 1
ATOM 656 O O . ASP A 1 85 ? 21.754 -11.739 -10.185 1.00 92.12 85 ASP A O 1
ATOM 660 N N . HIS A 1 86 ? 20.052 -10.823 -9.069 1.00 91.06 86 HIS A N 1
ATOM 661 C CA . HIS A 1 86 ? 20.739 -9.559 -8.810 1.00 91.06 86 HIS A CA 1
ATOM 662 C C . HIS A 1 86 ? 20.794 -9.252 -7.315 1.00 91.06 86 HIS A C 1
ATOM 664 O O . HIS A 1 86 ? 19.844 -8.735 -6.721 1.00 91.06 86 HIS A O 1
ATOM 670 N N . ILE A 1 87 ? 21.954 -9.534 -6.718 1.00 90.81 87 ILE A N 1
ATOM 671 C CA . ILE A 1 87 ? 22.220 -9.328 -5.290 1.00 90.81 87 ILE A CA 1
ATOM 672 C C . ILE A 1 87 ? 21.956 -7.866 -4.900 1.00 90.81 87 ILE A C 1
ATOM 674 O O . ILE A 1 87 ? 22.443 -6.929 -5.533 1.00 90.81 87 ILE A O 1
ATOM 678 N N . GLY A 1 88 ? 21.196 -7.673 -3.819 1.00 86.25 88 GLY A N 1
ATOM 679 C CA . GLY A 1 88 ? 20.886 -6.352 -3.265 1.00 86.25 88 GLY A CA 1
ATOM 680 C C . GLY A 1 88 ? 19.800 -5.575 -4.015 1.00 86.25 88 GLY A C 1
ATOM 681 O O . GLY A 1 88 ? 19.591 -4.402 -3.712 1.00 86.25 88 GLY A O 1
ATOM 682 N N . GLN A 1 89 ? 19.122 -6.196 -4.983 1.00 89.44 89 GLN A N 1
ATOM 683 C CA . GLN A 1 89 ? 17.936 -5.639 -5.634 1.00 89.44 89 GLN A CA 1
ATOM 684 C C . GLN A 1 89 ? 16.667 -6.326 -5.129 1.00 89.44 89 GLN A C 1
ATOM 686 O O . GLN A 1 89 ? 16.678 -7.521 -4.845 1.00 89.44 89 GLN A O 1
ATOM 691 N N . ASP A 1 90 ? 15.562 -5.587 -5.091 1.00 87.69 90 ASP A N 1
ATOM 692 C CA . ASP A 1 90 ? 14.248 -6.139 -4.759 1.00 87.69 90 ASP A CA 1
ATOM 693 C C . ASP A 1 90 ? 13.622 -6.792 -5.999 1.00 87.69 90 ASP A C 1
ATOM 695 O O . ASP A 1 90 ? 13.629 -6.204 -7.084 1.00 87.69 90 ASP A O 1
ATOM 699 N N . ALA A 1 91 ? 13.023 -7.974 -5.852 1.00 88.81 91 ALA A N 1
ATOM 700 C C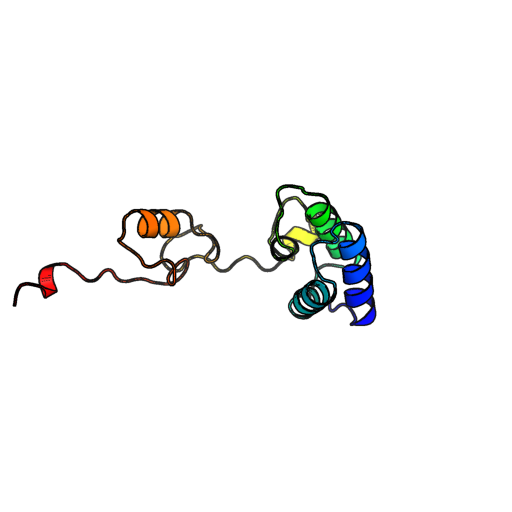A . ALA A 1 91 ? 12.453 -8.738 -6.961 1.00 88.81 91 ALA A CA 1
ATOM 701 C C . ALA A 1 91 ? 11.396 -7.937 -7.744 1.00 88.81 91 ALA A C 1
ATOM 703 O O . ALA A 1 91 ? 11.430 -7.874 -8.971 1.00 88.81 91 ALA A O 1
ATOM 704 N N . HIS A 1 92 ? 10.497 -7.244 -7.042 1.00 81.94 92 HIS A N 1
ATOM 705 C CA . HIS A 1 92 ? 9.386 -6.508 -7.656 1.00 81.94 92 HIS A CA 1
ATOM 706 C C . HIS A 1 92 ? 9.806 -5.254 -8.450 1.00 81.94 92 HIS A C 1
ATOM 708 O O . HIS A 1 92 ? 8.990 -4.709 -9.194 1.00 81.94 92 HIS A O 1
ATOM 714 N N . ASN A 1 93 ? 11.043 -4.765 -8.290 1.00 86.56 93 ASN A N 1
ATOM 715 C CA . ASN A 1 93 ? 11.525 -3.561 -8.974 1.00 86.56 93 ASN A CA 1
ATOM 716 C C . ASN A 1 93 ? 13.045 -3.573 -9.225 1.00 86.56 93 ASN A C 1
ATOM 718 O O . ASN A 1 93 ? 13.733 -2.562 -9.052 1.00 86.56 93 ASN A O 1
ATOM 722 N N . CYS A 1 94 ? 13.587 -4.725 -9.618 1.00 92.88 94 CYS A N 1
ATOM 723 C CA . CYS A 1 94 ? 15.021 -4.881 -9.836 1.00 92.88 94 CYS A CA 1
ATOM 724 C C . CYS A 1 94 ? 15.513 -4.003 -10.999 1.00 92.88 94 CYS A C 1
ATOM 726 O O . CYS A 1 94 ? 15.101 -4.182 -12.149 1.00 92.88 94 CYS A O 1
ATOM 728 N N . ARG A 1 95 ? 16.429 -3.066 -10.711 1.00 93.50 95 ARG A N 1
ATOM 729 C CA . ARG A 1 95 ? 16.949 -2.111 -11.708 1.00 93.50 95 ARG A CA 1
ATOM 730 C C . ARG A 1 95 ? 17.706 -2.804 -12.838 1.00 93.50 95 ARG A C 1
ATOM 732 O O . ARG A 1 95 ? 17.572 -2.396 -13.988 1.00 93.50 95 ARG A O 1
ATOM 739 N N . SER A 1 96 ? 18.459 -3.852 -12.513 1.00 94.56 96 SER A N 1
ATOM 740 C CA . SER A 1 96 ? 19.222 -4.629 -13.490 1.00 94.56 96 SER A CA 1
ATOM 741 C C . SER A 1 96 ? 18.306 -5.459 -14.392 1.00 94.56 96 SER A C 1
ATOM 743 O O . SER A 1 96 ? 18.437 -5.378 -15.605 1.00 94.56 96 SER A O 1
ATOM 745 N N . CYS A 1 97 ? 17.275 -6.121 -13.846 1.00 94.88 97 CYS A N 1
ATOM 746 C CA . CYS A 1 97 ? 16.272 -6.805 -14.675 1.00 94.88 97 CYS A CA 1
ATOM 747 C C . CYS A 1 97 ? 15.572 -5.842 -15.645 1.00 94.88 97 CYS A C 1
ATOM 749 O O . CYS A 1 97 ? 15.321 -6.194 -16.794 1.00 94.88 97 CYS A O 1
ATOM 751 N N . TRP A 1 98 ? 15.263 -4.617 -15.211 1.00 95.19 98 TRP A N 1
ATOM 752 C CA . TRP A 1 98 ? 14.706 -3.597 -16.103 1.00 95.19 98 TRP A CA 1
ATOM 753 C C . TRP A 1 98 ? 15.683 -3.163 -17.202 1.00 95.19 98 TRP A C 1
ATOM 755 O O . TRP A 1 98 ? 15.238 -2.816 -18.297 1.00 95.19 98 TRP A O 1
ATOM 765 N N . ALA A 1 99 ? 16.991 -3.168 -16.931 1.00 94.94 99 ALA A N 1
ATOM 766 C CA . ALA A 1 99 ? 18.008 -2.928 -17.949 1.00 94.94 99 ALA A CA 1
ATOM 767 C C . ALA A 1 99 ? 18.050 -4.080 -18.969 1.00 94.94 99 ALA A C 1
ATOM 769 O O . ALA A 1 99 ? 18.013 -3.803 -20.166 1.00 94.94 99 ALA A O 1
ATOM 770 N N . ASP A 1 100 ? 17.999 -5.338 -18.517 1.00 93.06 100 ASP A N 1
ATOM 771 C CA . ASP A 1 100 ? 17.951 -6.522 -19.392 1.00 93.06 100 ASP A CA 1
ATOM 772 C C . ASP A 1 100 ? 16.723 -6.514 -20.308 1.00 93.06 100 ASP A C 1
ATOM 774 O O . ASP A 1 100 ? 16.820 -6.827 -21.493 1.00 93.06 100 ASP A O 1
ATOM 778 N N . VAL A 1 101 ? 15.561 -6.119 -19.772 1.00 94.50 101 VAL A N 1
ATOM 779 C CA . VAL A 1 101 ? 14.317 -5.989 -20.548 1.00 94.50 101 VAL A CA 1
ATOM 780 C C . VAL A 1 101 ? 14.466 -4.938 -21.642 1.00 94.50 101 VAL A C 1
ATOM 782 O O . VAL A 1 101 ? 14.075 -5.171 -22.782 1.00 94.50 101 VAL A O 1
ATOM 785 N N . LYS A 1 102 ? 15.073 -3.789 -21.326 1.00 94.81 102 LYS A N 1
ATOM 786 C CA . LYS A 1 102 ? 15.346 -2.740 -22.320 1.00 94.81 102 LYS A CA 1
ATOM 787 C C . LYS A 1 102 ? 16.377 -3.175 -23.362 1.00 94.81 102 LYS A C 1
ATOM 789 O O . LYS A 1 102 ? 16.293 -2.726 -24.499 1.00 94.81 102 LYS A O 1
ATOM 794 N N . ALA A 1 103 ? 17.320 -4.031 -22.979 1.00 93.81 103 ALA A N 1
ATOM 795 C CA . ALA A 1 103 ? 18.316 -4.612 -23.872 1.00 93.81 103 ALA A CA 1
ATOM 796 C C . ALA A 1 103 ? 17.779 -5.795 -24.702 1.00 93.81 103 ALA A C 1
ATOM 798 O O . ALA A 1 103 ? 18.489 -6.290 -25.570 1.00 93.81 103 ALA A O 1
ATOM 799 N N . GLY A 1 104 ? 16.547 -6.259 -24.450 1.00 91.81 104 GLY A N 1
ATOM 800 C CA . GLY A 1 104 ? 15.952 -7.412 -25.135 1.00 91.81 104 GLY A CA 1
ATOM 801 C C . GLY A 1 104 ? 16.487 -8.774 -24.675 1.00 91.81 104 GLY A C 1
ATOM 802 O O . GLY A 1 104 ? 16.169 -9.785 -25.289 1.00 91.81 104 GLY A O 1
ATOM 803 N N . ILE A 1 105 ? 17.270 -8.814 -23.594 1.00 91.25 105 ILE A N 1
ATOM 804 C CA . ILE A 1 105 ? 17.903 -10.031 -23.057 1.00 91.25 105 ILE A CA 1
ATOM 805 C C . ILE A 1 105 ? 16.915 -10.833 -22.202 1.00 91.25 105 ILE A C 1
ATOM 807 O O . ILE A 1 105 ? 17.017 -12.051 -22.101 1.00 91.25 105 ILE A O 1
ATOM 811 N N . ARG A 1 106 ? 15.950 -10.147 -21.579 1.00 92.31 106 ARG A N 1
ATOM 812 C CA . ARG A 1 106 ? 14.987 -10.722 -20.634 1.00 92.31 106 ARG A CA 1
ATOM 813 C C . ARG A 1 106 ? 13.564 -10.277 -20.985 1.00 92.31 106 ARG A C 1
ATOM 815 O O . ARG A 1 106 ? 13.349 -9.095 -21.251 1.00 92.31 106 ARG A O 1
ATOM 822 N N . PRO A 1 107 ? 12.551 -11.151 -20.912 1.00 92.94 107 PRO A N 1
ATOM 823 C CA . PRO A 1 107 ? 11.157 -10.734 -21.025 1.00 92.94 107 PRO A CA 1
ATOM 824 C C . PRO A 1 107 ? 10.681 -10.005 -19.756 1.00 92.94 107 PRO A C 1
ATOM 826 O O . PRO A 1 107 ? 11.026 -10.375 -18.634 1.00 92.94 107 PRO A O 1
ATOM 829 N N . GLN A 1 108 ? 9.798 -9.010 -19.907 1.00 92.38 108 GLN A N 1
ATOM 830 C CA . GLN A 1 108 ? 9.249 -8.239 -18.775 1.00 92.38 108 GLN A CA 1
ATOM 831 C C . GLN A 1 108 ? 8.535 -9.119 -17.727 1.00 92.38 108 GLN A C 1
ATOM 833 O O . GLN A 1 108 ? 8.490 -8.780 -16.547 1.00 92.38 108 GLN A O 1
ATOM 838 N N . THR A 1 109 ? 8.020 -10.283 -18.132 1.00 92.38 109 THR A N 1
ATOM 839 C CA . THR A 1 109 ? 7.372 -11.266 -17.246 1.00 92.38 109 THR A CA 1
ATOM 840 C C . THR A 1 109 ? 8.327 -11.945 -16.255 1.00 92.38 109 THR A C 1
ATOM 842 O O . THR A 1 109 ? 7.860 -12.588 -15.315 1.00 92.38 109 THR A O 1
ATOM 845 N N . HIS A 1 110 ? 9.643 -11.796 -16.446 1.00 92.31 110 HIS A N 1
ATOM 846 C CA . HIS A 1 110 ? 10.697 -12.405 -15.627 1.00 92.31 110 HIS A CA 1
ATOM 847 C C . HIS A 1 110 ? 11.473 -11.375 -14.790 1.00 92.31 110 HIS A C 1
ATOM 849 O O . HIS A 1 110 ? 12.590 -11.643 -14.353 1.00 92.31 110 HIS A O 1
ATOM 855 N N . ILE A 1 111 ? 10.924 -10.180 -14.548 1.00 92.75 111 ILE A N 1
ATOM 856 C CA . ILE A 1 111 ? 11.538 -9.235 -13.602 1.00 92.75 111 ILE A CA 1
ATOM 857 C C . ILE A 1 111 ? 11.540 -9.852 -12.196 1.00 92.75 111 ILE A C 1
ATOM 859 O O . ILE A 1 111 ? 10.507 -10.321 -11.719 1.00 92.75 111 ILE A O 1
ATOM 863 N N . GLY A 1 112 ? 12.711 -9.860 -11.551 1.00 89.94 112 GLY A N 1
ATOM 864 C CA . GLY A 1 112 ? 12.893 -10.353 -10.183 1.00 89.94 112 GLY A CA 1
ATOM 865 C C . GLY A 1 112 ? 13.123 -11.857 -10.036 1.00 89.94 112 GLY A C 1
ATOM 866 O O . GLY A 1 112 ? 13.626 -12.268 -8.995 1.00 89.94 112 GLY A O 1
ATOM 867 N N . LYS A 1 113 ? 12.808 -12.646 -11.066 1.00 91.69 113 LYS A N 1
ATOM 868 C CA . LYS A 1 113 ? 12.916 -14.116 -11.092 1.00 91.69 113 LYS A CA 1
ATOM 869 C C . LYS A 1 113 ? 14.166 -14.560 -11.844 1.00 91.69 113 LYS A C 1
ATOM 871 O O . LYS A 1 113 ? 14.639 -13.798 -12.685 1.00 91.69 113 LYS A O 1
ATOM 876 N N . HIS A 1 114 ? 14.638 -15.780 -11.616 1.00 91.12 114 HIS A N 1
ATOM 877 C CA . HIS A 1 114 ? 15.736 -16.353 -12.382 1.00 91.12 114 HIS A CA 1
ATOM 878 C C . HIS A 1 114 ? 15.399 -16.401 -13.880 1.00 91.12 114 HIS A C 1
ATOM 880 O O . HIS A 1 114 ? 14.299 -16.805 -14.272 1.00 91.12 114 HIS A O 1
ATOM 886 N N . HIS A 1 115 ? 16.334 -15.961 -14.722 1.00 89.31 115 HIS A N 1
ATOM 887 C CA . HIS A 1 115 ? 16.224 -16.049 -16.176 1.00 89.31 115 HIS A CA 1
ATOM 888 C C . HIS A 1 115 ? 17.552 -16.483 -16.792 1.00 89.31 115 HIS A C 1
ATOM 890 O O . HIS A 1 115 ? 18.528 -15.730 -16.794 1.00 89.31 115 HIS A O 1
ATOM 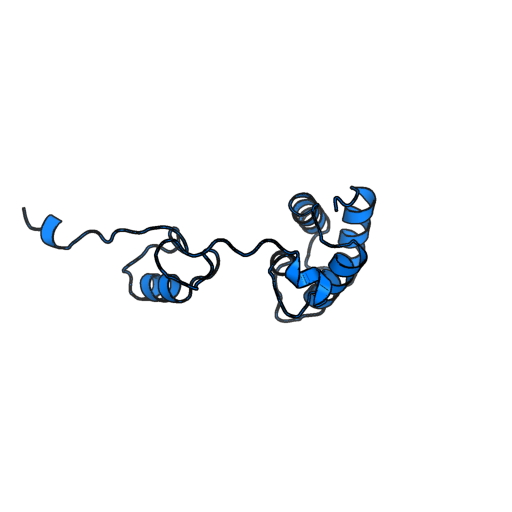896 N N . GLU A 1 116 ? 17.552 -17.669 -17.387 1.00 84.88 116 GLU A N 1
ATOM 897 C CA . GLU A 1 116 ? 18.655 -18.159 -18.203 1.00 84.88 116 GLU A CA 1
ATOM 898 C C . GLU A 1 116 ? 18.462 -17.680 -19.648 1.00 84.88 116 GLU A C 1
ATOM 900 O O . GLU A 1 116 ? 17.433 -17.940 -20.274 1.00 84.88 116 GLU A O 1
ATOM 905 N N . ALA A 1 117 ? 19.431 -16.929 -20.175 1.00 74.94 117 ALA A N 1
ATOM 906 C CA . ALA A 1 117 ? 19.392 -16.505 -21.568 1.00 74.94 117 ALA A CA 1
ATOM 907 C C . ALA A 1 117 ? 19.601 -17.719 -22.482 1.00 74.94 117 ALA A C 1
ATOM 909 O O . ALA A 1 117 ? 20.523 -18.507 -22.275 1.00 74.94 117 ALA A O 1
ATOM 910 N N . VAL A 1 118 ? 18.773 -17.849 -23.518 1.00 67.25 118 VAL A N 1
ATOM 911 C CA . VAL A 1 118 ? 18.998 -18.850 -24.565 1.00 67.25 118 VAL A CA 1
ATOM 912 C C . VAL A 1 118 ? 20.281 -18.458 -25.299 1.00 67.25 118 VAL A C 1
ATOM 914 O O . VAL A 1 118 ? 20.337 -17.394 -25.912 1.00 67.25 118 VAL A O 1
ATOM 917 N N . SER A 1 119 ? 21.329 -19.275 -25.197 1.00 60.00 119 SER A N 1
ATOM 918 C CA . SER A 1 119 ? 22.595 -19.021 -25.885 1.00 60.00 119 SER A CA 1
ATOM 919 C C . SER A 1 119 ? 22.422 -19.127 -27.407 1.00 60.00 119 SER A C 1
ATOM 921 O O . SER A 1 119 ? 21.737 -20.021 -27.909 1.00 60.00 119 SER A O 1
ATOM 923 N N . GLU A 1 120 ? 23.069 -18.228 -28.159 1.00 55.69 120 GLU A N 1
ATOM 924 C CA . GLU A 1 120 ? 23.049 -18.209 -29.636 1.00 55.69 120 GLU A CA 1
ATOM 925 C C . GLU A 1 120 ? 23.598 -19.506 -30.272 1.00 55.69 120 GLU A C 1
ATOM 927 O O . GLU A 1 120 ? 23.312 -19.801 -31.433 1.00 55.69 120 GLU A O 1
ATOM 932 N N . ASP A 1 121 ? 24.298 -20.345 -29.502 1.00 50.00 121 ASP A N 1
ATOM 933 C CA . ASP A 1 121 ? 24.848 -21.629 -29.955 1.00 50.00 121 ASP A CA 1
ATOM 934 C C . ASP A 1 121 ? 23.785 -22.696 -30.291 1.00 50.00 121 ASP A C 1
ATOM 936 O O . ASP A 1 121 ? 24.100 -23.697 -30.939 1.00 50.00 121 ASP A O 1
ATOM 940 N N . ALA A 1 122 ? 22.522 -22.504 -29.897 1.00 48.34 122 ALA A N 1
ATOM 941 C CA . ALA A 1 122 ? 21.436 -23.434 -30.225 1.00 48.34 122 ALA A CA 1
ATOM 942 C C . ALA A 1 122 ? 20.792 -23.185 -31.607 1.00 48.34 122 ALA A C 1
ATOM 944 O O . ALA A 1 122 ? 20.020 -24.022 -32.070 1.00 48.34 122 ALA A O 1
ATOM 945 N N . ALA A 1 123 ? 21.103 -22.070 -32.282 1.00 44.75 123 ALA A N 1
ATOM 946 C CA . ALA A 1 123 ? 20.473 -21.688 -33.553 1.00 44.75 123 ALA A CA 1
ATOM 947 C C . ALA A 1 123 ? 21.237 -22.147 -34.815 1.00 44.75 123 ALA A C 1
ATOM 949 O O . ALA A 1 123 ? 20.800 -21.855 -35.926 1.00 44.75 123 ALA A O 1
ATOM 950 N N . SER A 1 124 ? 22.366 -22.854 -34.667 1.00 46.00 124 SER A N 1
ATOM 951 C CA . SER A 1 124 ? 23.241 -23.258 -35.787 1.00 46.00 124 SER A CA 1
ATOM 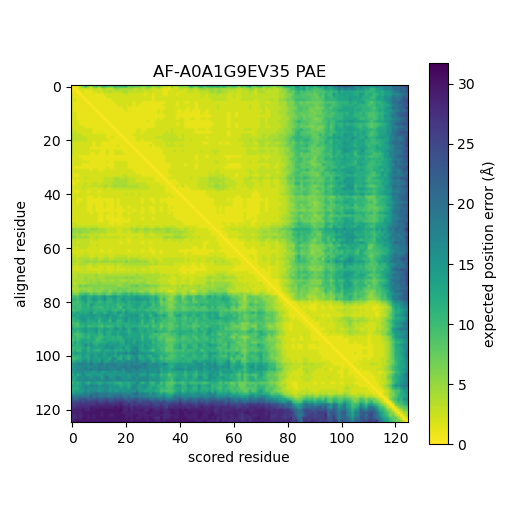952 C C . SER A 1 124 ? 23.429 -24.778 -35.947 1.00 46.00 124 SER A C 1
ATOM 954 O O . SER A 1 124 ? 24.488 -25.214 -36.400 1.00 46.00 124 SER A O 1
ATOM 956 N N . ARG A 1 125 ? 22.440 -25.609 -35.592 1.00 39.00 125 ARG A N 1
ATOM 957 C CA . ARG A 1 125 ? 22.444 -27.049 -35.923 1.00 39.00 125 ARG A CA 1
ATOM 958 C C . ARG A 1 125 ? 21.185 -27.480 -36.652 1.00 39.00 125 ARG A C 1
ATOM 960 O O . ARG A 1 125 ? 20.094 -27.046 -36.228 1.00 39.00 125 ARG A O 1
#

pLDDT: mean 90.56, std 11.43, range [39.0, 98.5]

Secondary structure (DSSP, 8-state):
-BPPHHHHHHHHHHHHHH-TTS-HHHHHHHHHHT-B-S-HHHHHHHHHHHHH-TT--SSGGGGS-STTS-HHHHTTSPPPPBPSSSTT-BGGG-HHHHHHHHTTSS-GGGTTS------GGGS--

Radius of gyration: 18.6 Å; Cα contacts (8 Å, |Δi|>4): 145; chains: 1; bounding box: 39×40×50 Å

Solvent-accessible surface area (backbone atoms only — not comparable to full-atom values): 7403 Å² total; per-residue (Å²): 83,77,64,50,73,68,57,41,45,52,50,19,51,57,45,21,76,67,27,74,89,47,52,46,69,58,42,34,56,51,42,64,78,52,33,70,34,75,40,73,68,44,50,52,48,14,41,52,51,42,46,71,35,86,85,52,87,61,75,70,67,45,80,49,82,52,88,57,34,50,72,83,41,40,77,67,51,81,75,72,58,61,18,69,77,41,88,98,28,39,15,95,71,25,66,65,46,55,49,33,34,74,69,69,68,39,62,76,91,46,53,24,44,74,78,84,68,84,62,77,82,72,78,79,122

Foldseek 3Di:
DFDDLVLQLVLLVVLCVLPVVADSVNSSVLCVVVRDFLDSVQLSQLQSVLSNDPPNPYSNCSLPQDPSGDPVRSVVRDDAPAQPVDPPAHQVCGPVQVVCCVVVQDPPVQRSHDDDGDDPVVVPD